Protein AF-A0A848N7M7-F1 (afdb_monomer)

Foldseek 3Di:
DDWAWDFPDQADKTFIKIWDDPDPVDTDIDGDPDIDGNPQADRVVRARDPVLQDPDDPDVVSVVVNVVRVVRRVVVVVVVVVVVCVCVVVCPPPPDPDPCVVVVVVVVVVVSVVVCCVSPDD

Radius of gyration: 16.98 Å; Cα contacts (8 Å, |Δi|>4): 120; chains: 1; bounding box: 36×32×52 Å

Organism: NCBI:txid452084

pLDDT: mean 78.45, std 19.06, range [37.38, 96.56]

Nearest PDB structures (foldseek):
  5hex-assembly1_A  TM=4.478E-01  e=4.736E+00  Homo sapiens

Sequence (122 aa):
MSTKLYLRKNSGNVKISLRYRPDRQTNIVIATPFTIEAEKWDSKKEIYSESFKKKKPTNEIDKKQNIFIDEFNFKLSEFKTSIYSFILNNNFDVSSRNKTFNNEKSLFIPFYINFIRFMFKQ

Structure (mmCIF, N/CA/C/O backbone):
data_AF-A0A848N7M7-F1
#
_entry.id   AF-A0A848N7M7-F1
#
loop_
_atom_site.group_PDB
_atom_site.id
_atom_site.type_symbol
_atom_site.label_atom_id
_atom_site.label_alt_id
_atom_site.label_comp_id
_atom_site.label_asym_id
_atom_site.label_entity_id
_atom_site.label_seq_id
_atom_site.pdbx_PDB_ins_code
_atom_site.Cartn_x
_atom_site.Cartn_y
_atom_site.Cartn_z
_atom_site.occupancy
_atom_site.B_iso_or_equiv
_atom_site.auth_seq_id
_atom_site.auth_comp_id
_atom_site.auth_asym_id
_atom_site.auth_atom_id
_atom_site.pdbx_PDB_model_num
ATOM 1 N N . MET A 1 1 ? 3.345 -8.421 -18.746 1.00 66.69 1 MET A N 1
ATOM 2 C CA . MET A 1 1 ? 3.516 -7.201 -17.934 1.00 66.69 1 MET A CA 1
ATOM 3 C C . MET A 1 1 ? 3.075 -7.452 -16.498 1.00 66.69 1 MET A C 1
ATOM 5 O O . MET A 1 1 ? 1.944 -7.857 -16.274 1.00 66.69 1 MET A O 1
ATOM 9 N N . SER A 1 2 ? 3.974 -7.259 -15.534 1.00 78.31 2 SER A N 1
ATOM 10 C CA . SER A 1 2 ? 3.715 -7.413 -14.099 1.00 78.31 2 SER A CA 1
ATOM 11 C C . SER A 1 2 ? 4.165 -6.15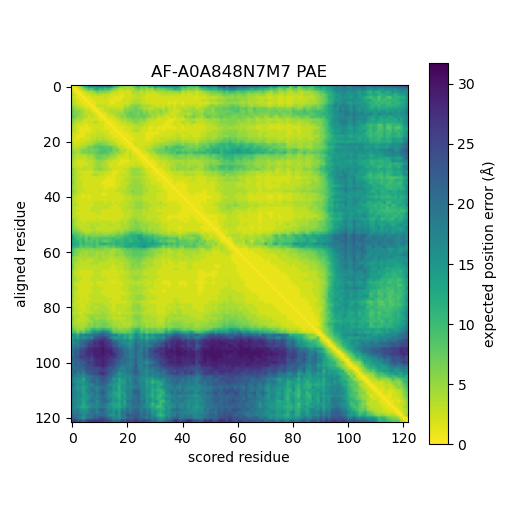7 -13.363 1.00 78.31 2 SER A C 1
ATOM 13 O O . SER A 1 2 ? 5.338 -5.789 -13.434 1.00 78.31 2 SER A O 1
ATOM 15 N N . THR A 1 3 ? 3.264 -5.561 -12.587 1.00 83.81 3 THR A N 1
ATOM 16 C CA . THR A 1 3 ? 3.581 -4.478 -11.651 1.00 83.81 3 THR A CA 1
ATOM 17 C C . THR A 1 3 ? 3.239 -4.943 -10.242 1.00 83.81 3 THR A C 1
ATOM 19 O O . THR A 1 3 ? 2.110 -5.354 -9.988 1.00 83.81 3 THR A O 1
ATOM 22 N N . LYS A 1 4 ? 4.219 -4.918 -9.336 1.00 90.94 4 LYS A N 1
ATOM 23 C CA . LYS A 1 4 ? 4.098 -5.477 -7.983 1.00 90.94 4 LYS A CA 1
ATOM 24 C C . LYS A 1 4 ? 4.669 -4.530 -6.940 1.00 90.94 4 LYS A C 1
ATOM 26 O O . LYS A 1 4 ? 5.826 -4.121 -7.059 1.00 90.94 4 LYS A O 1
ATOM 31 N N . LEU A 1 5 ? 3.894 -4.230 -5.902 1.00 92.31 5 LEU A N 1
ATOM 32 C CA . LEU A 1 5 ? 4.407 -3.582 -4.696 1.00 92.31 5 LEU A CA 1
ATOM 33 C C . LEU A 1 5 ? 4.964 -4.639 -3.739 1.00 92.31 5 LEU A C 1
ATOM 35 O O . LEU A 1 5 ? 4.385 -5.710 -3.555 1.00 92.31 5 LEU A O 1
ATOM 39 N N . TYR A 1 6 ? 6.122 -4.365 -3.147 1.00 93.12 6 TYR A N 1
ATOM 40 C CA . TYR A 1 6 ? 6.763 -5.291 -2.221 1.00 93.12 6 TYR A CA 1
ATOM 41 C C . TYR A 1 6 ? 7.685 -4.578 -1.234 1.00 93.12 6 TYR A C 1
ATOM 43 O O . TYR A 1 6 ? 8.190 -3.483 -1.491 1.00 93.12 6 TYR A O 1
ATOM 51 N N . LEU A 1 7 ? 7.945 -5.243 -0.112 1.00 93.69 7 LEU A N 1
ATOM 52 C CA . LEU A 1 7 ? 8.949 -4.828 0.858 1.00 93.69 7 LEU A CA 1
ATOM 53 C C . LEU A 1 7 ? 10.270 -5.542 0.582 1.00 93.69 7 LEU A C 1
ATOM 55 O O . LEU A 1 7 ? 10.295 -6.714 0.212 1.00 93.69 7 LEU A O 1
ATOM 59 N N . ARG A 1 8 ? 11.388 -4.836 0.765 1.00 89.62 8 ARG A N 1
ATOM 60 C CA . ARG A 1 8 ? 12.734 -5.432 0.655 1.00 89.62 8 ARG A CA 1
ATOM 61 C C . ARG A 1 8 ? 13.218 -6.069 1.958 1.00 89.62 8 ARG A C 1
ATOM 63 O O . ARG A 1 8 ? 14.191 -6.813 1.935 1.00 89.62 8 ARG A O 1
ATOM 70 N N . LYS A 1 9 ? 12.585 -5.720 3.075 1.00 90.12 9 LYS A N 1
ATOM 71 C CA . LYS A 1 9 ? 12.890 -6.201 4.422 1.00 90.12 9 LYS A CA 1
ATOM 72 C C . LYS A 1 9 ? 11.588 -6.639 5.082 1.00 90.12 9 LYS A C 1
ATOM 74 O O . LYS A 1 9 ? 10.539 -6.078 4.773 1.00 90.12 9 LYS A O 1
ATOM 79 N N . ASN A 1 10 ? 11.691 -7.603 5.990 1.00 89.12 10 ASN A N 1
ATOM 80 C CA . ASN A 1 10 ? 10.541 -8.244 6.627 1.00 89.12 10 ASN A CA 1
ATOM 81 C C . ASN A 1 10 ? 10.332 -7.792 8.081 1.00 89.12 10 ASN A C 1
ATOM 83 O O . ASN A 1 10 ? 9.506 -8.378 8.770 1.00 89.12 10 ASN A O 1
ATOM 87 N N . SER A 1 11 ? 11.078 -6.790 8.553 1.00 91.38 11 SER A N 1
ATOM 88 C CA . SER A 1 11 ? 10.951 -6.263 9.912 1.00 91.38 11 SER A CA 1
ATOM 89 C C . SER A 1 11 ? 11.169 -4.752 9.982 1.00 91.38 11 SER A C 1
ATOM 91 O O . SER A 1 11 ? 11.946 -4.183 9.202 1.00 91.38 11 SER A O 1
ATOM 93 N N . GLY A 1 12 ? 10.490 -4.123 10.944 1.00 93.31 12 GLY A N 1
ATOM 94 C CA . GLY A 1 12 ? 10.598 -2.697 11.250 1.00 93.31 12 GLY A CA 1
ATOM 95 C C . GLY A 1 12 ? 9.954 -1.784 10.206 1.00 93.31 12 GLY A C 1
ATOM 96 O O . GLY A 1 12 ? 9.196 -2.222 9.345 1.00 93.31 12 GLY A O 1
ATOM 97 N N . ASN A 1 13 ? 10.266 -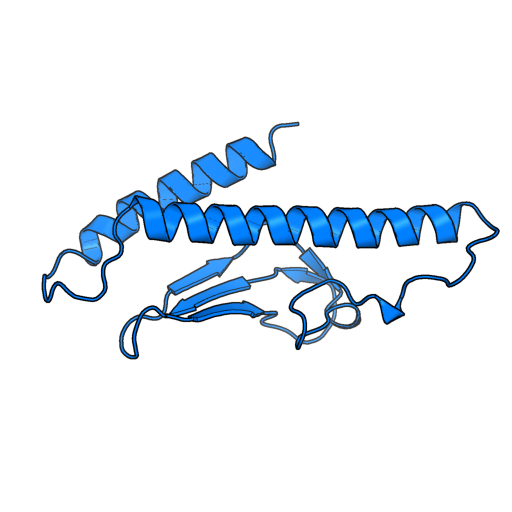0.487 10.270 1.00 93.81 13 ASN A N 1
ATOM 98 C CA . ASN A 1 13 ? 9.774 0.501 9.307 1.00 93.81 13 ASN A CA 1
ATOM 99 C C . ASN A 1 13 ? 10.534 0.408 7.977 1.00 93.81 13 ASN A C 1
ATOM 101 O O . ASN A 1 13 ? 11.738 0.669 7.906 1.00 93.81 13 ASN A O 1
ATOM 105 N N . VAL A 1 14 ? 9.823 0.061 6.903 1.00 94.00 14 VAL A N 1
ATOM 106 C CA . VAL A 1 14 ? 10.400 -0.219 5.584 1.00 94.00 14 VAL A CA 1
ATOM 107 C C . VAL A 1 14 ? 9.692 0.596 4.503 1.00 94.00 14 VAL A C 1
ATOM 109 O O . VAL A 1 14 ? 8.476 0.776 4.516 1.00 94.00 14 VAL A O 1
ATOM 112 N N . LYS A 1 15 ? 10.461 1.080 3.521 1.00 93.44 15 LYS A N 1
ATOM 113 C CA . LYS A 1 15 ? 9.908 1.702 2.311 1.00 93.44 15 LYS A CA 1
ATOM 114 C C . LYS A 1 15 ? 9.305 0.652 1.383 1.00 93.44 15 LYS A C 1
ATOM 116 O O . LYS A 1 15 ? 9.962 -0.340 1.049 1.00 93.44 15 LYS A O 1
ATOM 121 N N . ILE A 1 16 ? 8.101 0.919 0.891 1.00 93.38 16 ILE A N 1
ATOM 122 C CA . ILE A 1 16 ? 7.466 0.100 -0.139 1.00 93.38 16 ILE A CA 1
ATOM 123 C C . ILE A 1 16 ? 8.200 0.335 -1.465 1.00 93.38 16 ILE A C 1
ATOM 125 O O . ILE A 1 16 ? 8.490 1.468 -1.852 1.00 93.38 16 ILE A O 1
ATOM 129 N N . SER A 1 17 ? 8.541 -0.744 -2.164 1.00 90.94 17 SER A N 1
ATOM 130 C CA . SER A 1 17 ? 9.145 -0.704 -3.497 1.00 90.94 17 SER A CA 1
ATOM 131 C C . SER A 1 17 ? 8.129 -1.136 -4.548 1.00 90.94 17 SER A C 1
ATOM 133 O O . SER A 1 17 ? 7.402 -2.105 -4.352 1.00 90.94 17 SER A O 1
ATOM 135 N N . LEU A 1 18 ? 8.127 -0.460 -5.691 1.00 88.88 18 LEU A N 1
ATOM 136 C CA . LEU A 1 18 ? 7.393 -0.861 -6.882 1.00 88.88 18 LEU A CA 1
ATOM 137 C C . LEU A 1 18 ? 8.344 -1.593 -7.830 1.00 88.88 18 LEU A C 1
ATOM 139 O O . LEU A 1 18 ? 9.386 -1.056 -8.202 1.00 88.88 18 LEU A O 1
ATOM 143 N N . ARG A 1 19 ? 7.987 -2.808 -8.242 1.00 88.25 19 ARG A N 1
ATOM 144 C CA . ARG A 1 19 ? 8.651 -3.539 -9.324 1.00 88.25 19 ARG A CA 1
ATOM 145 C C . ARG A 1 19 ? 7.784 -3.490 -10.570 1.00 88.25 19 ARG A C 1
ATOM 147 O O . ARG A 1 19 ? 6.628 -3.897 -10.512 1.00 88.25 19 ARG A O 1
ATOM 154 N N . TYR A 1 20 ? 8.372 -3.085 -11.687 1.00 84.69 20 TYR A N 1
ATOM 155 C CA . TYR A 1 20 ? 7.766 -3.139 -13.010 1.00 84.69 20 TYR A CA 1
ATOM 156 C C . TYR A 1 20 ? 8.564 -4.088 -13.914 1.00 84.69 20 TYR A C 1
ATOM 158 O O . TYR A 1 20 ? 9.775 -3.933 -14.093 1.00 84.69 20 TYR A O 1
ATOM 166 N N . ARG A 1 21 ? 7.881 -5.109 -14.439 1.00 85.00 21 ARG A N 1
ATOM 167 C CA . ARG A 1 21 ? 8.420 -6.146 -15.330 1.00 85.00 21 ARG A CA 1
ATOM 168 C C . ARG A 1 21 ? 7.512 -6.313 -16.552 1.00 85.00 21 ARG A C 1
ATOM 170 O O . ARG A 1 21 ? 6.587 -7.132 -16.512 1.00 85.00 21 ARG A O 1
ATOM 177 N N . PRO A 1 22 ? 7.716 -5.524 -17.616 1.00 78.19 22 PRO A N 1
ATOM 178 C CA . PRO A 1 22 ? 6.950 -5.674 -18.850 1.00 78.19 22 PRO A CA 1
ATOM 179 C C . PRO A 1 22 ? 7.168 -7.055 -19.490 1.00 78.19 22 PRO A C 1
ATOM 181 O O . PRO A 1 22 ? 6.191 -7.735 -19.819 1.00 78.19 22 PRO A O 1
ATOM 184 N N . ASP A 1 23 ? 8.429 -7.492 -19.541 1.00 79.56 23 ASP A N 1
ATOM 185 C CA . ASP A 1 23 ? 8.921 -8.748 -20.115 1.00 79.56 23 ASP A CA 1
ATOM 186 C C . ASP A 1 23 ? 9.937 -9.453 -19.178 1.00 79.56 23 ASP A C 1
ATOM 188 O O . ASP A 1 23 ? 10.101 -9.080 -18.014 1.00 79.56 23 ASP A O 1
ATOM 192 N N . ARG A 1 24 ? 10.591 -10.525 -19.657 1.00 79.12 24 ARG A N 1
ATOM 193 C CA . ARG A 1 24 ? 11.570 -11.312 -18.878 1.00 79.12 24 ARG A CA 1
ATOM 194 C C . ARG A 1 24 ? 12.937 -10.631 -18.713 1.00 79.12 24 ARG A C 1
ATOM 196 O O . ARG A 1 24 ? 13.656 -10.970 -17.776 1.00 79.12 24 ARG A O 1
ATOM 203 N N . GLN A 1 25 ? 13.303 -9.730 -19.615 1.00 80.06 25 GLN A N 1
ATOM 204 C CA . GLN A 1 25 ? 14.603 -9.059 -19.695 1.00 80.06 25 GLN A CA 1
ATOM 205 C C . GLN A 1 25 ? 14.593 -7.725 -18.933 1.00 80.06 25 GLN A C 1
ATOM 207 O O . GLN A 1 25 ? 15.593 -7.342 -18.327 1.00 80.06 25 GLN A O 1
ATOM 212 N N . THR A 1 26 ? 13.446 -7.050 -18.889 1.00 75.56 26 THR A N 1
ATOM 213 C CA . THR A 1 26 ? 13.274 -5.755 -18.232 1.00 75.56 26 THR A CA 1
ATOM 214 C C . THR A 1 26 ? 12.868 -5.914 -16.768 1.00 75.56 26 THR A C 1
ATOM 216 O O . THR A 1 26 ? 11.842 -6.511 -16.441 1.00 75.56 26 THR A O 1
ATOM 219 N N . ASN A 1 27 ? 13.645 -5.323 -15.855 1.00 81.00 27 ASN A N 1
ATOM 220 C CA . ASN A 1 27 ? 13.336 -5.294 -14.426 1.00 81.00 27 ASN A CA 1
ATOM 221 C C . ASN A 1 27 ? 13.615 -3.912 -13.827 1.00 81.00 27 ASN A C 1
ATOM 223 O O . ASN A 1 27 ? 14.747 -3.605 -13.458 1.00 81.00 27 ASN A O 1
ATOM 227 N N . ILE A 1 28 ? 12.571 -3.096 -13.706 1.00 80.88 28 ILE A N 1
ATOM 228 C CA . ILE A 1 28 ? 12.652 -1.759 -13.116 1.00 80.88 28 ILE A CA 1
ATOM 229 C C . ILE A 1 28 ? 12.160 -1.829 -11.671 1.00 80.88 28 ILE A C 1
ATOM 231 O O . ILE A 1 28 ? 11.109 -2.406 -11.387 1.00 80.88 28 ILE A O 1
ATOM 235 N N . VAL A 1 29 ? 12.916 -1.235 -10.746 1.00 84.06 29 VAL A N 1
ATOM 236 C CA . VAL A 1 29 ? 12.520 -1.121 -9.339 1.00 84.06 29 VAL A CA 1
ATOM 237 C C . VAL A 1 29 ? 12.608 0.330 -8.896 1.00 84.06 29 VAL A C 1
ATOM 239 O O . VAL A 1 29 ? 13.669 0.940 -8.986 1.00 84.06 29 VAL A O 1
ATOM 242 N N . ILE A 1 30 ? 11.502 0.850 -8.371 1.00 82.00 30 ILE A N 1
ATOM 243 C CA . ILE A 1 30 ? 11.366 2.228 -7.899 1.00 82.00 30 ILE A CA 1
ATOM 244 C C . ILE A 1 30 ? 11.042 2.202 -6.404 1.00 82.00 30 ILE A C 1
ATOM 246 O O . ILE A 1 30 ? 10.211 1.413 -5.951 1.00 82.00 30 ILE A O 1
ATOM 250 N N . ALA A 1 31 ? 11.709 3.044 -5.618 1.00 81.00 31 ALA A N 1
ATOM 251 C CA . ALA A 1 31 ? 11.405 3.209 -4.199 1.00 81.00 31 ALA A CA 1
ATOM 252 C C . ALA A 1 31 ? 10.258 4.207 -4.046 1.00 81.00 31 ALA A C 1
ATOM 254 O O . ALA A 1 31 ? 10.469 5.378 -4.344 1.00 81.00 31 ALA A O 1
ATOM 255 N N . THR A 1 32 ? 9.086 3.755 -3.594 1.00 87.12 32 THR A N 1
ATOM 256 C CA . THR A 1 32 ? 7.896 4.605 -3.421 1.00 87.12 32 THR A CA 1
ATOM 257 C C . THR A 1 32 ? 8.070 5.572 -2.237 1.00 87.12 32 THR A C 1
ATOM 259 O O . THR A 1 32 ? 8.922 5.335 -1.371 1.00 87.12 32 THR A O 1
ATOM 262 N N . PRO A 1 33 ? 7.271 6.649 -2.159 1.00 86.88 33 PRO A N 1
ATOM 263 C CA . PRO A 1 33 ? 7.278 7.546 -1.003 1.00 86.88 33 PRO A CA 1
ATOM 264 C C . PRO A 1 33 ? 6.596 6.948 0.242 1.00 86.88 33 PRO A C 1
ATOM 266 O O . PRO A 1 33 ? 6.627 7.564 1.302 1.00 86.88 33 PRO A O 1
ATOM 269 N N . PHE A 1 34 ? 6.004 5.753 0.145 1.00 91.56 34 PHE A N 1
ATOM 270 C CA . PHE A 1 34 ? 5.280 5.123 1.244 1.00 91.56 34 PHE A CA 1
ATOM 271 C C . PHE A 1 34 ? 6.201 4.281 2.128 1.00 91.56 34 PHE A C 1
ATOM 273 O O . PHE A 1 34 ? 7.018 3.487 1.647 1.00 91.56 34 PHE A O 1
ATOM 280 N N . THR A 1 35 ? 6.020 4.418 3.437 1.00 93.25 35 THR A N 1
ATOM 281 C CA . THR A 1 35 ? 6.658 3.593 4.466 1.00 93.25 35 THR A CA 1
ATOM 282 C C . THR A 1 35 ? 5.608 2.863 5.278 1.00 93.25 35 THR A C 1
ATOM 284 O O . THR A 1 35 ? 4.561 3.426 5.588 1.00 93.25 35 THR A O 1
ATOM 287 N N . ILE A 1 36 ? 5.909 1.624 5.644 1.00 94.50 36 ILE A N 1
ATOM 288 C CA . ILE A 1 36 ? 5.057 0.793 6.487 1.00 94.50 36 ILE A CA 1
ATOM 289 C C . ILE A 1 36 ? 5.928 -0.066 7.404 1.00 94.50 36 ILE A C 1
ATOM 291 O O . ILE A 1 36 ? 7.036 -0.457 7.032 1.00 94.50 36 ILE A O 1
ATOM 295 N N . GLU A 1 37 ? 5.424 -0.370 8.592 1.00 95.69 37 GLU A N 1
ATOM 296 C CA . GLU A 1 37 ? 5.941 -1.467 9.410 1.00 95.69 37 GLU A CA 1
ATOM 297 C C . GLU A 1 37 ? 5.753 -2.789 8.655 1.00 95.69 37 GLU A C 1
ATOM 299 O O . GLU A 1 37 ? 4.650 -3.107 8.199 1.00 95.69 37 GLU A O 1
ATOM 304 N N . ALA A 1 38 ? 6.825 -3.556 8.488 1.00 93.94 38 ALA A N 1
ATOM 305 C CA . ALA A 1 38 ? 6.809 -4.744 7.644 1.00 93.94 38 ALA A CA 1
ATOM 306 C C . ALA A 1 38 ? 5.807 -5.807 8.121 1.00 93.94 38 ALA A C 1
ATOM 308 O O . ALA A 1 38 ? 5.216 -6.515 7.308 1.00 93.94 38 ALA A O 1
ATOM 309 N N . GLU A 1 39 ? 5.565 -5.867 9.426 1.00 94.88 39 GLU A N 1
ATOM 310 C CA . GLU A 1 39 ? 4.636 -6.778 10.090 1.00 94.88 39 GLU A CA 1
ATOM 311 C C . GLU A 1 39 ? 3.165 -6.455 9.768 1.00 94.88 39 GLU A C 1
ATOM 313 O O . GLU A 1 39 ? 2.291 -7.313 9.885 1.00 94.88 39 GLU A O 1
ATOM 318 N N . LYS A 1 40 ? 2.885 -5.218 9.337 1.00 95.25 40 LYS A N 1
ATOM 319 C CA . LYS A 1 40 ? 1.546 -4.733 8.972 1.00 95.25 40 LYS A CA 1
ATOM 320 C C . LYS A 1 40 ? 1.242 -4.855 7.479 1.00 95.25 40 LYS A C 1
ATOM 322 O O . LYS A 1 40 ? 0.147 -4.499 7.050 1.00 95.25 40 LYS A O 1
ATOM 327 N N . TRP A 1 41 ? 2.177 -5.359 6.678 1.00 96.31 41 TRP A N 1
ATOM 328 C CA . TRP A 1 41 ? 2.018 -5.490 5.233 1.00 96.31 41 TRP A CA 1
ATOM 329 C C . TRP A 1 41 ? 1.358 -6.812 4.831 1.00 96.31 41 TRP A C 1
ATOM 331 O O . TRP A 1 41 ? 1.858 -7.895 5.132 1.00 96.31 41 TRP A O 1
ATOM 341 N N . ASP A 1 42 ? 0.272 -6.737 4.062 1.00 95.56 42 ASP A N 1
ATOM 342 C CA . ASP A 1 42 ? -0.295 -7.894 3.375 1.00 95.56 42 ASP A CA 1
ATOM 343 C C . ASP A 1 42 ? 0.386 -8.056 2.010 1.00 95.56 42 ASP A C 1
ATOM 345 O O . ASP A 1 42 ? 0.076 -7.367 1.039 1.00 95.56 42 ASP A O 1
ATOM 349 N N . SER A 1 43 ? 1.321 -9.003 1.920 1.00 91.81 43 SER A N 1
ATOM 350 C CA . SER A 1 43 ? 2.064 -9.279 0.683 1.00 91.81 43 SER A CA 1
ATOM 351 C C . SER A 1 43 ? 1.239 -9.909 -0.443 1.00 91.81 43 SER A C 1
ATOM 353 O O . SER A 1 43 ? 1.685 -9.882 -1.593 1.00 91.81 43 SER A O 1
ATOM 355 N N . LYS A 1 44 ? 0.066 -10.482 -0.134 1.00 91.88 44 LYS A N 1
ATOM 356 C CA . LYS A 1 44 ? -0.834 -11.074 -1.132 1.00 91.88 44 LYS A CA 1
ATOM 357 C C . LYS A 1 44 ? -1.688 -9.998 -1.782 1.00 91.88 44 LYS A C 1
ATOM 359 O O . LYS A 1 44 ? -1.832 -9.994 -3.000 1.00 91.88 44 LYS A O 1
ATOM 364 N N . LYS A 1 45 ? -2.242 -9.103 -0.963 1.00 93.19 45 LYS A N 1
ATOM 365 C CA . LYS A 1 45 ? -3.083 -7.9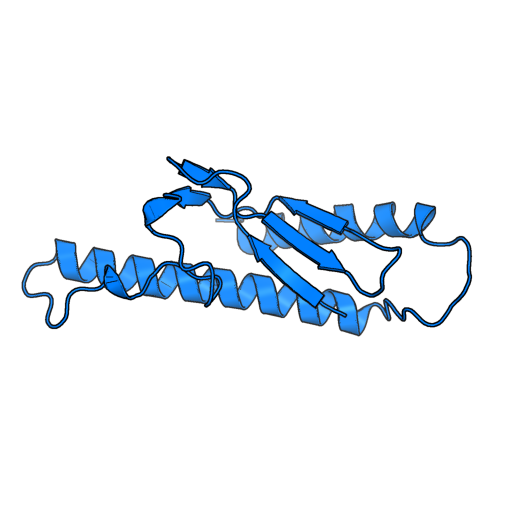94 -1.428 1.00 93.19 45 LYS A CA 1
ATOM 366 C C . LYS A 1 45 ? -2.286 -6.743 -1.803 1.00 93.19 45 LYS A C 1
ATOM 368 O O . LYS A 1 45 ? -2.823 -5.878 -2.483 1.00 93.19 45 LYS A O 1
ATOM 373 N N . GLU A 1 46 ? -1.016 -6.672 -1.409 1.00 94.00 46 GLU A N 1
ATOM 374 C CA . GLU A 1 46 ? -0.133 -5.521 -1.613 1.00 94.00 46 GLU A CA 1
ATOM 375 C C . GLU A 1 46 ? -0.650 -4.234 -0.944 1.00 94.00 46 GLU A C 1
ATOM 377 O O . GLU A 1 46 ? -0.612 -3.158 -1.540 1.00 94.00 46 GLU A O 1
ATOM 382 N N . ILE A 1 47 ? -1.145 -4.353 0.290 1.00 95.56 47 ILE A N 1
ATOM 383 C CA . ILE A 1 47 ? -1.756 -3.260 1.061 1.00 95.56 47 ILE A CA 1
ATOM 384 C C . ILE A 1 47 ? -1.349 -3.328 2.538 1.00 95.56 47 ILE A C 1
ATOM 386 O O . ILE A 1 47 ? -0.765 -4.313 2.995 1.00 95.56 47 ILE A O 1
ATOM 390 N N . TYR A 1 48 ? -1.705 -2.303 3.311 1.00 96.25 48 TYR A N 1
ATOM 391 C CA . TYR A 1 48 ? -1.753 -2.418 4.765 1.00 96.25 48 TYR A CA 1
ATOM 392 C C . TYR A 1 48 ? -2.818 -3.452 5.147 1.00 96.25 48 TYR A C 1
ATOM 394 O O . TYR A 1 48 ? -3.969 -3.364 4.711 1.00 96.25 48 TYR A O 1
ATOM 402 N N . SER A 1 49 ? -2.438 -4.430 5.967 1.00 96.56 49 SER A N 1
ATOM 403 C CA . SER A 1 49 ? -3.301 -5.548 6.328 1.00 96.56 49 SER A CA 1
ATOM 404 C C . SER A 1 49 ? -4.557 -5.088 7.073 1.00 96.56 49 SER A C 1
ATOM 406 O O . SER A 1 49 ? -4.509 -4.501 8.156 1.00 96.56 49 SER A O 1
ATOM 408 N N . GLU A 1 50 ? -5.712 -5.440 6.517 1.00 93.69 50 GLU A N 1
ATOM 409 C CA . GLU A 1 50 ? -7.025 -5.157 7.102 1.00 93.69 50 GLU A CA 1
ATOM 410 C C . GLU A 1 50 ? -7.263 -5.928 8.409 1.00 93.69 50 GLU A C 1
ATOM 412 O O . GLU A 1 50 ? -8.161 -5.576 9.172 1.00 93.69 50 GLU A O 1
ATOM 417 N N . SER A 1 51 ? -6.447 -6.949 8.712 1.00 94.25 51 SER A N 1
ATOM 418 C CA . SER A 1 51 ? -6.518 -7.695 9.978 1.00 94.25 51 SER A CA 1
ATOM 419 C C . SER A 1 51 ? -6.275 -6.815 11.205 1.00 94.25 51 SER A C 1
ATOM 421 O O . SER A 1 51 ? -6.698 -7.169 12.302 1.00 94.25 51 SER A O 1
ATOM 423 N N . PHE A 1 52 ? -5.600 -5.676 11.030 1.00 93.06 52 PHE A N 1
ATOM 424 C CA . PHE A 1 52 ? -5.356 -4.709 12.099 1.00 93.06 52 PHE A CA 1
ATOM 425 C C . PHE A 1 52 ? -6.540 -3.766 12.334 1.00 93.06 52 PHE A C 1
ATOM 427 O O . PHE A 1 52 ? -6.530 -3.032 13.322 1.00 93.06 52 PHE A O 1
ATOM 434 N N . LYS A 1 53 ? -7.571 -3.785 11.475 1.00 93.44 53 LYS A N 1
ATOM 435 C CA . LYS A 1 53 ? -8.781 -2.991 11.697 1.00 93.44 53 LYS A CA 1
ATOM 436 C C . LYS A 1 53 ? -9.613 -3.587 12.827 1.00 93.44 53 LYS A C 1
ATOM 438 O O . LYS A 1 53 ? -9.874 -4.790 12.879 1.00 93.44 53 LYS A O 1
ATOM 443 N N . LYS A 1 54 ? -10.118 -2.728 13.709 1.00 93.19 54 LYS A N 1
ATOM 444 C CA . LYS A 1 54 ? -11.054 -3.133 14.763 1.00 93.19 54 LYS A CA 1
ATOM 445 C C . LYS A 1 54 ? -12.469 -3.242 14.201 1.00 93.19 54 LYS A C 1
ATOM 447 O O . LYS A 1 54 ? -13.011 -2.273 13.667 1.00 93.19 54 LYS A O 1
ATOM 452 N N . LYS A 1 55 ? -13.090 -4.417 14.351 1.00 85.50 55 LYS A N 1
ATOM 453 C CA . LYS A 1 55 ? -14.519 -4.635 14.080 1.00 85.50 55 LYS A CA 1
ATOM 454 C C . LYS A 1 55 ? -15.315 -4.001 15.227 1.00 85.50 55 LYS A C 1
ATOM 456 O O . LYS A 1 55 ? -15.385 -4.595 16.293 1.00 85.50 55 LYS A O 1
ATOM 461 N N . LYS A 1 56 ? -15.907 -2.822 14.999 1.0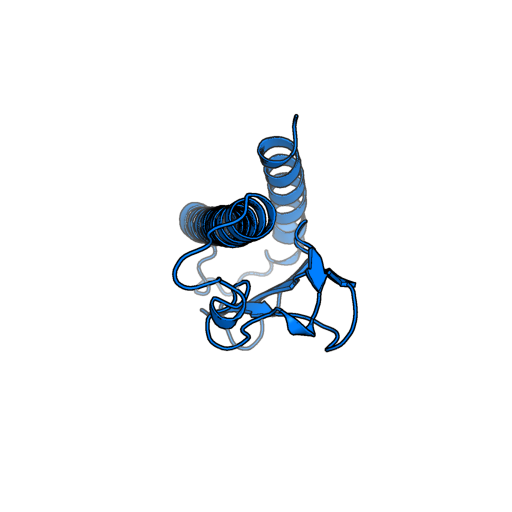0 88.94 56 LYS A N 1
ATOM 462 C CA . LYS A 1 56 ? -16.626 -1.978 15.987 1.00 88.94 56 LYS A CA 1
ATOM 463 C C . LYS A 1 56 ? -15.703 -1.182 16.933 1.00 88.94 56 LYS A C 1
ATOM 465 O O . LYS A 1 56 ? -15.655 -1.464 18.128 1.00 88.94 56 LYS A O 1
ATOM 470 N N . PRO A 1 57 ? -14.980 -0.175 16.418 1.00 88.19 57 PRO A N 1
ATOM 471 C CA . PRO A 1 57 ? -14.152 0.690 17.250 1.00 88.19 57 PRO A CA 1
ATOM 472 C C . PRO A 1 57 ? -15.036 1.577 18.145 1.00 88.19 57 PRO A C 1
ATOM 474 O O . PRO A 1 57 ? -15.826 2.386 17.652 1.00 88.19 57 PRO A O 1
ATOM 477 N N . THR A 1 58 ? -14.930 1.413 19.463 1.00 89.06 58 THR A N 1
ATOM 478 C CA . THR A 1 58 ? -15.710 2.188 20.444 1.00 89.06 58 THR A CA 1
ATOM 479 C C . THR A 1 58 ? -14.984 3.457 20.876 1.00 89.06 58 THR A C 1
ATOM 481 O O . THR A 1 58 ? -15.615 4.505 21.002 1.00 89.06 58 THR A O 1
ATOM 484 N N . ASN A 1 59 ? -13.661 3.391 21.032 1.00 93.19 59 ASN A N 1
ATOM 485 C CA . ASN A 1 59 ? -12.824 4.534 21.386 1.00 93.19 59 ASN A CA 1
ATOM 486 C C . ASN A 1 59 ? -12.336 5.297 20.134 1.00 93.19 59 ASN A C 1
ATOM 488 O O . ASN A 1 59 ? -12.378 4.799 19.006 1.00 93.19 59 ASN A O 1
ATOM 492 N N . GLU A 1 60 ? -11.878 6.536 20.324 1.00 93.31 60 GLU A N 1
ATOM 493 C CA . GLU A 1 60 ? -11.381 7.366 19.219 1.00 93.31 60 GLU A CA 1
ATOM 494 C C . GLU A 1 60 ? -10.075 6.852 18.607 1.00 93.31 60 GLU A C 1
ATOM 496 O O . GLU A 1 60 ? -9.836 7.065 17.421 1.00 93.31 60 GLU A O 1
ATOM 501 N N . ILE A 1 61 ? -9.236 6.175 19.391 1.00 92.56 61 ILE A N 1
ATOM 502 C CA . ILE A 1 61 ? -7.929 5.677 18.944 1.00 92.56 61 ILE A CA 1
ATOM 503 C C . ILE A 1 61 ? -8.118 4.591 17.880 1.00 92.56 61 ILE A C 1
ATOM 505 O O . ILE A 1 61 ? -7.546 4.681 16.797 1.00 92.56 61 ILE A O 1
ATOM 509 N N . ASP A 1 62 ? -8.995 3.626 18.142 1.00 91.69 62 ASP A N 1
ATOM 510 C CA . ASP A 1 62 ? -9.336 2.542 17.224 1.00 91.69 62 ASP A CA 1
ATOM 511 C C . ASP A 1 62 ? -10.025 3.084 15.962 1.00 91.69 62 ASP A C 1
ATOM 513 O O . ASP A 1 62 ? -9.788 2.595 14.855 1.00 91.69 62 ASP A O 1
ATOM 517 N N . LYS A 1 63 ? -10.856 4.131 16.099 1.00 94.12 63 LYS A N 1
ATOM 518 C CA . LYS A 1 63 ? -11.460 4.823 14.947 1.00 94.12 63 LYS A CA 1
ATOM 519 C C . LYS A 1 63 ? -10.384 5.477 14.080 1.00 94.12 63 LYS A C 1
ATOM 521 O O . LYS A 1 63 ? -10.368 5.247 12.874 1.00 94.12 63 LYS A O 1
ATOM 526 N N . LYS A 1 64 ? -9.464 6.237 14.687 1.00 94.81 64 LYS A N 1
ATOM 527 C CA . LYS A 1 64 ? -8.339 6.883 13.989 1.00 94.81 64 LYS A CA 1
ATOM 528 C C . LYS A 1 64 ? -7.429 5.858 13.317 1.00 94.81 64 LYS A C 1
ATOM 530 O O . LYS A 1 64 ? -7.015 6.077 12.185 1.00 94.81 64 LYS A O 1
ATOM 535 N N . GLN A 1 65 ? -7.169 4.722 13.962 1.00 93.12 65 GLN A N 1
ATOM 536 C CA . GLN A 1 65 ? -6.391 3.639 13.364 1.00 93.12 65 GLN A CA 1
ATOM 537 C C . GLN A 1 65 ? -7.084 3.053 12.128 1.00 93.12 65 GLN A C 1
ATOM 539 O O . GLN A 1 65 ? -6.441 2.882 11.096 1.00 93.12 65 GLN A O 1
ATOM 544 N N . ASN A 1 66 ? -8.384 2.758 12.206 1.00 95.62 66 ASN A N 1
ATOM 545 C CA . ASN A 1 66 ? -9.129 2.249 11.054 1.00 95.62 66 ASN A CA 1
ATOM 546 C C . ASN A 1 66 ? -9.111 3.243 9.884 1.00 95.62 66 ASN A C 1
ATOM 548 O O . ASN A 1 66 ? -8.854 2.826 8.758 1.00 95.62 66 ASN A O 1
ATOM 552 N N . ILE A 1 67 ? -9.328 4.533 10.166 1.00 95.69 67 ILE A N 1
ATOM 553 C CA . ILE A 1 67 ? -9.263 5.611 9.167 1.00 95.69 67 ILE A CA 1
ATOM 554 C C . ILE A 1 67 ? -7.872 5.667 8.535 1.00 95.69 67 ILE A C 1
ATOM 556 O O . ILE A 1 67 ? -7.760 5.683 7.316 1.00 95.69 67 ILE A O 1
ATOM 560 N N . PHE A 1 68 ? -6.809 5.615 9.341 1.00 95.38 68 PHE A N 1
ATOM 561 C CA . PHE A 1 68 ? -5.437 5.607 8.835 1.00 95.38 68 PHE A CA 1
ATOM 562 C C . PHE A 1 68 ? -5.177 4.437 7.877 1.00 95.38 68 PHE A C 1
ATOM 564 O O . PHE A 1 68 ? -4.574 4.631 6.824 1.00 95.38 68 PHE A O 1
ATOM 571 N N . ILE A 1 69 ? -5.636 3.227 8.219 1.00 95.75 69 ILE A N 1
ATOM 572 C CA . ILE A 1 69 ? -5.481 2.046 7.355 1.00 95.75 69 ILE A CA 1
ATOM 573 C C . ILE A 1 69 ? -6.212 2.259 6.024 1.00 95.75 69 ILE A C 1
ATOM 575 O O . ILE A 1 69 ? -5.652 1.968 4.965 1.00 95.75 69 ILE A O 1
ATOM 579 N N . ASP A 1 70 ? -7.432 2.793 6.072 1.00 95.69 70 ASP A N 1
ATOM 580 C CA . ASP A 1 70 ? -8.239 3.057 4.879 1.00 95.69 70 ASP A CA 1
ATOM 581 C C . ASP A 1 70 ? -7.600 4.126 3.986 1.00 95.69 70 ASP A C 1
ATOM 583 O O . ASP A 1 70 ? -7.416 3.901 2.790 1.00 95.69 70 ASP A O 1
ATOM 587 N N . GLU A 1 71 ? -7.177 5.250 4.563 1.00 95.75 71 GLU A N 1
ATOM 588 C CA . GLU A 1 71 ? -6.497 6.325 3.838 1.00 95.75 71 GLU A CA 1
ATOM 589 C C . GLU A 1 71 ? -5.163 5.874 3.242 1.00 95.75 71 GLU A C 1
ATOM 591 O O . GLU A 1 71 ? -4.833 6.231 2.108 1.00 95.75 71 GLU A O 1
ATOM 596 N N . PHE A 1 72 ? -4.382 5.085 3.985 1.00 95.31 72 PHE A N 1
ATOM 597 C CA . PHE A 1 72 ? -3.119 4.547 3.494 1.00 95.31 72 PHE A CA 1
ATOM 598 C C . PHE A 1 72 ? -3.350 3.644 2.280 1.00 95.31 72 PHE A C 1
ATOM 600 O O . PHE A 1 72 ? -2.705 3.819 1.244 1.00 95.31 72 PHE A O 1
ATOM 607 N N . ASN A 1 73 ? -4.294 2.707 2.387 1.00 95.69 73 ASN A N 1
ATOM 608 C CA . ASN A 1 73 ? -4.627 1.783 1.305 1.00 95.69 73 ASN A CA 1
ATOM 609 C C . ASN A 1 73 ? -5.196 2.513 0.085 1.00 95.69 73 ASN A C 1
ATOM 611 O O . ASN A 1 73 ? -4.845 2.177 -1.048 1.00 95.69 73 ASN A O 1
ATOM 615 N N . PHE A 1 74 ? -6.007 3.548 0.308 1.00 94.75 74 PHE A N 1
ATOM 616 C CA . PHE A 1 74 ? -6.525 4.406 -0.751 1.00 94.75 74 PHE A CA 1
ATOM 617 C C . PHE A 1 74 ? -5.395 5.126 -1.503 1.00 94.75 74 PHE A C 1
ATOM 619 O O . PHE A 1 74 ? -5.259 4.945 -2.713 1.00 94.75 74 PHE A O 1
ATOM 626 N N . LYS A 1 75 ? -4.510 5.841 -0.794 1.00 92.75 75 LYS A N 1
ATOM 627 C CA . LYS A 1 75 ? -3.371 6.559 -1.401 1.00 92.75 75 LYS A CA 1
ATOM 628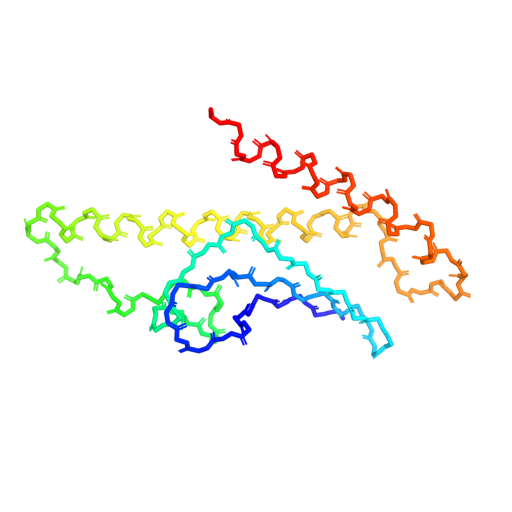 C C . LYS A 1 75 ? -2.418 5.621 -2.145 1.00 92.75 75 LYS A C 1
ATOM 630 O O . LYS A 1 75 ? -1.890 5.966 -3.203 1.00 92.75 75 LYS A O 1
ATOM 635 N N . LEU A 1 76 ? -2.192 4.420 -1.611 1.00 92.06 76 LEU A N 1
ATOM 636 C CA . LEU A 1 76 ? -1.368 3.401 -2.260 1.00 92.06 76 LEU A CA 1
ATOM 637 C C . LEU A 1 76 ? -2.008 2.908 -3.571 1.00 92.06 76 LEU A C 1
ATOM 639 O O . LEU A 1 76 ? -1.310 2.709 -4.569 1.00 92.06 76 LEU A O 1
ATOM 643 N N . SER A 1 77 ? -3.333 2.742 -3.580 1.00 91.38 77 SER A N 1
ATOM 644 C CA . SER A 1 77 ? -4.105 2.372 -4.769 1.00 91.38 77 SER A CA 1
ATOM 645 C C . SER A 1 77 ? -4.087 3.472 -5.835 1.00 91.38 77 SER A C 1
ATOM 647 O O . SER A 1 77 ? -3.834 3.188 -7.009 1.00 91.38 77 SER A O 1
ATOM 649 N N . GLU A 1 78 ? -4.259 4.736 -5.440 1.00 91.00 78 GLU A N 1
ATOM 650 C CA . GLU A 1 78 ? -4.137 5.888 -6.344 1.00 91.00 78 GLU A CA 1
ATOM 651 C C . GLU A 1 78 ? -2.743 5.978 -6.965 1.00 91.00 78 GLU A C 1
ATOM 653 O O . GLU A 1 78 ? -2.611 6.155 -8.179 1.00 91.00 78 GLU A O 1
ATOM 658 N N . PHE A 1 79 ? -1.694 5.787 -6.159 1.00 88.81 79 PHE A N 1
ATOM 659 C CA . PHE A 1 79 ? -0.318 5.726 -6.649 1.00 88.81 79 PHE A CA 1
ATOM 660 C C . PHE A 1 79 ? -0.152 4.617 -7.694 1.00 88.81 79 PHE A C 1
ATOM 662 O O . PHE A 1 79 ? 0.365 4.856 -8.786 1.00 88.81 79 PHE A O 1
ATOM 669 N N . LYS A 1 80 ? -0.613 3.400 -7.381 1.00 86.56 80 LYS A N 1
ATOM 670 C CA . LYS A 1 80 ? -0.511 2.245 -8.282 1.00 86.56 80 LYS A CA 1
ATOM 671 C C . LYS A 1 80 ? -1.253 2.501 -9.596 1.00 86.56 80 LYS A C 1
ATOM 673 O O . LYS A 1 80 ? -0.693 2.249 -10.662 1.00 86.56 80 LYS A O 1
ATOM 678 N N . THR A 1 81 ? -2.462 3.052 -9.523 1.00 87.62 81 THR A N 1
ATOM 679 C CA . THR A 1 81 ? -3.279 3.423 -10.688 1.00 87.62 81 THR A CA 1
ATOM 680 C C . THR A 1 81 ? -2.597 4.494 -11.530 1.00 87.62 81 THR A C 1
ATOM 682 O O . THR A 1 81 ? -2.490 4.342 -12.741 1.00 87.62 81 THR A O 1
ATOM 685 N N . SER A 1 82 ? -2.047 5.530 -10.899 1.00 85.19 82 SER A N 1
ATOM 686 C CA . SER A 1 82 ? -1.342 6.608 -11.597 1.00 85.19 82 SER A CA 1
ATOM 687 C C . SER A 1 82 ? -0.118 6.103 -12.357 1.00 85.19 82 SER A C 1
ATOM 689 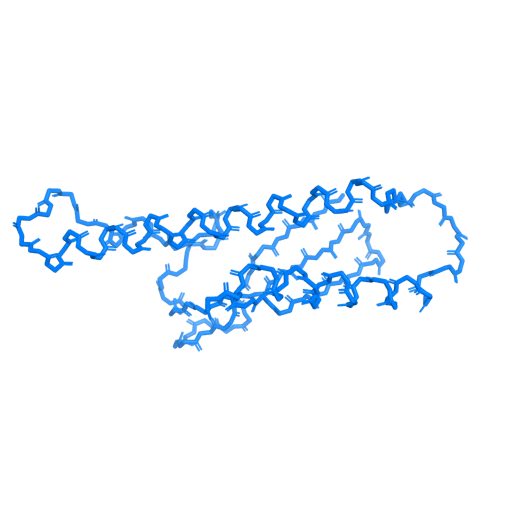O O . SER A 1 82 ? 0.108 6.497 -13.500 1.00 85.19 82 SER A O 1
ATOM 691 N N . ILE A 1 83 ? 0.650 5.184 -11.761 1.00 82.06 83 ILE A N 1
ATOM 692 C CA . ILE A 1 83 ? 1.781 4.557 -12.450 1.00 82.06 83 ILE A CA 1
ATOM 693 C C . ILE A 1 83 ? 1.302 3.689 -13.616 1.00 82.06 83 ILE A C 1
ATOM 695 O O . ILE A 1 83 ? 1.900 3.743 -14.688 1.00 82.06 83 ILE A O 1
ATOM 699 N N . TYR A 1 84 ? 0.225 2.918 -13.449 1.00 80.06 84 TYR A N 1
ATOM 700 C CA . TYR 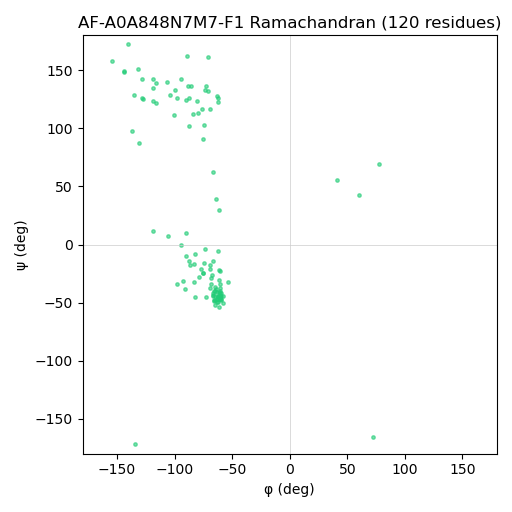A 1 84 ? -0.342 2.151 -14.559 1.00 80.06 84 TYR A CA 1
ATOM 701 C C . TYR A 1 84 ? -0.789 3.051 -15.710 1.00 80.06 84 TYR A C 1
ATOM 703 O O . TYR A 1 84 ? -0.408 2.794 -16.850 1.00 80.06 84 TYR A O 1
ATOM 711 N N . SER A 1 85 ? -1.523 4.125 -15.422 1.00 81.81 85 SER A N 1
ATOM 712 C CA . SER A 1 85 ? -1.944 5.099 -16.431 1.00 81.81 85 SER A CA 1
ATOM 713 C C . SER A 1 85 ? -0.747 5.744 -17.124 1.00 81.81 85 SER A C 1
ATOM 715 O O . SER A 1 85 ? -0.745 5.872 -18.343 1.00 81.81 85 SER A O 1
ATOM 717 N N . PHE A 1 86 ? 0.308 6.093 -16.382 1.00 79.25 86 PHE A N 1
ATOM 718 C CA . PHE A 1 86 ? 1.542 6.613 -16.972 1.00 79.25 86 PHE A CA 1
ATOM 719 C C . PHE A 1 86 ? 2.197 5.610 -17.928 1.00 79.25 86 PHE A C 1
ATOM 721 O O . PHE A 1 86 ? 2.596 5.986 -19.029 1.00 79.25 86 PHE A O 1
ATOM 728 N N . ILE A 1 87 ? 2.289 4.340 -17.530 1.00 76.19 87 ILE A N 1
ATOM 729 C CA . ILE A 1 87 ? 2.878 3.277 -18.353 1.00 76.19 87 ILE A CA 1
ATOM 730 C C . ILE A 1 87 ? 2.079 3.085 -19.650 1.00 76.19 87 ILE A C 1
ATOM 732 O O . ILE A 1 87 ? 2.681 2.995 -20.719 1.00 76.19 87 ILE A O 1
ATOM 736 N N . LEU A 1 88 ? 0.744 3.057 -19.559 1.00 74.38 88 LEU A N 1
ATOM 737 C CA . LEU A 1 88 ? -0.149 2.903 -20.711 1.00 74.38 88 LEU A CA 1
ATOM 738 C C . LEU A 1 88 ? -0.075 4.110 -21.655 1.00 74.38 88 LEU A C 1
ATOM 740 O O . LEU A 1 88 ? 0.111 3.937 -22.854 1.00 74.38 88 LEU A O 1
ATOM 744 N N . ASN A 1 89 ? -0.161 5.330 -21.118 1.00 74.31 89 ASN A N 1
ATOM 745 C CA . ASN A 1 89 ? -0.207 6.557 -21.919 1.00 74.31 89 ASN A CA 1
ATOM 746 C C . ASN A 1 89 ? 1.100 6.858 -22.657 1.00 74.31 89 ASN A C 1
ATOM 748 O O . ASN A 1 89 ? 1.080 7.541 -23.675 1.00 74.31 89 ASN A O 1
ATOM 752 N N . ASN A 1 90 ? 2.237 6.378 -22.150 1.00 68.62 90 ASN A N 1
ATOM 753 C CA . ASN A 1 90 ? 3.532 6.601 -22.793 1.00 68.62 90 ASN A CA 1
ATOM 754 C C . ASN A 1 90 ? 3.901 5.504 -23.793 1.00 68.62 90 ASN A C 1
ATOM 756 O O . ASN A 1 90 ? 5.045 5.490 -24.236 1.00 68.62 90 ASN A O 1
ATOM 760 N N . ASN A 1 91 ? 2.972 4.598 -24.143 1.00 57.03 91 ASN A N 1
ATOM 761 C CA . ASN A 1 91 ? 3.238 3.453 -25.013 1.00 57.03 91 ASN A CA 1
ATOM 762 C C . ASN A 1 91 ? 4.588 2.816 -24.667 1.00 57.03 91 ASN A C 1
ATOM 764 O O . ASN A 1 91 ? 5.451 2.681 -25.535 1.00 57.03 91 ASN A O 1
ATOM 768 N N . PHE A 1 92 ? 4.783 2.425 -23.398 1.00 59.62 92 PHE A N 1
ATOM 769 C CA . PHE A 1 92 ? 5.841 1.474 -23.040 1.00 59.62 92 PHE A CA 1
ATOM 770 C C . PHE A 1 92 ? 5.490 0.112 -23.661 1.00 59.62 92 PHE A C 1
ATOM 772 O O . PHE A 1 92 ? 5.206 -0.869 -22.973 1.00 59.62 92 PHE A O 1
ATOM 779 N N . ASP A 1 93 ? 5.423 0.089 -24.987 1.00 45.59 93 ASP A N 1
ATOM 780 C CA . ASP A 1 93 ? 5.092 -1.050 -25.792 1.00 45.59 93 ASP A CA 1
ATOM 781 C C . ASP A 1 93 ? 6.354 -1.893 -25.887 1.00 45.59 93 ASP A C 1
ATOM 783 O O . ASP A 1 93 ? 7.386 -1.523 -26.452 1.00 45.59 93 ASP A O 1
ATOM 787 N N . VAL A 1 94 ? 6.245 -3.057 -25.269 1.00 47.94 94 VAL A N 1
ATOM 788 C CA . VAL A 1 94 ? 7.256 -4.108 -25.169 1.00 47.94 94 VAL A CA 1
ATOM 789 C C . VAL A 1 94 ? 7.615 -4.668 -26.557 1.00 47.94 94 VAL A C 1
ATOM 791 O O . VAL A 1 94 ? 8.516 -5.495 -26.689 1.00 47.94 94 VAL A O 1
ATOM 794 N N . SER 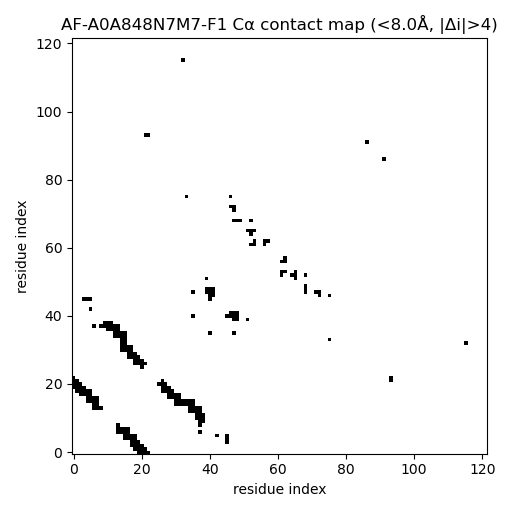A 1 95 ? 6.916 -4.238 -27.609 1.00 39.97 95 SER A N 1
ATOM 795 C CA . SER A 1 95 ? 7.027 -4.781 -28.957 1.00 39.97 95 SER A CA 1
ATOM 796 C C . SER A 1 95 ? 8.185 -4.223 -29.798 1.00 39.97 95 SER A C 1
ATOM 798 O O . SER A 1 95 ? 8.570 -4.871 -30.775 1.00 39.97 95 SER A O 1
ATOM 800 N N . SER A 1 96 ? 8.814 -3.092 -29.450 1.00 39.09 96 SER A N 1
ATOM 801 C CA . SER A 1 96 ? 9.873 -2.532 -30.305 1.00 39.09 96 SER A CA 1
ATOM 802 C C . SER A 1 96 ? 11.284 -2.850 -29.799 1.00 39.09 96 SER A C 1
ATOM 804 O O . SER A 1 96 ? 11.773 -2.370 -28.783 1.00 39.09 96 SER A O 1
ATOM 806 N N . ARG A 1 97 ? 11.958 -3.697 -30.577 1.00 41.91 97 ARG A N 1
ATOM 807 C CA . ARG A 1 97 ? 13.344 -4.170 -30.473 1.00 41.91 97 ARG A CA 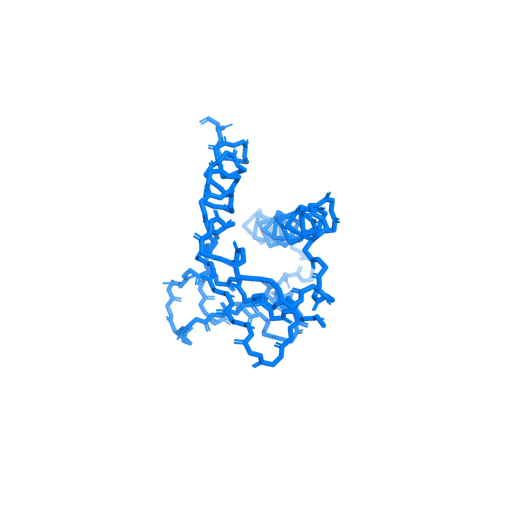1
ATOM 808 C C . ARG A 1 97 ? 14.393 -3.052 -30.642 1.00 41.91 97 ARG A C 1
ATOM 810 O O . ARG A 1 97 ? 15.410 -3.269 -31.295 1.00 41.91 97 ARG A O 1
ATOM 817 N N . ASN A 1 98 ? 14.168 -1.859 -30.097 1.00 37.84 98 ASN A N 1
ATOM 818 C CA . ASN A 1 98 ? 15.019 -0.701 -30.342 1.00 37.84 98 ASN A CA 1
ATOM 819 C C . ASN A 1 98 ? 15.707 -0.212 -29.067 1.00 37.84 98 ASN A C 1
ATOM 821 O O . ASN A 1 98 ? 15.151 -0.182 -27.976 1.00 37.84 98 ASN A O 1
ATOM 825 N N . LYS A 1 99 ? 16.978 0.149 -29.248 1.00 37.38 99 LYS A N 1
ATOM 826 C CA . LYS A 1 99 ? 17.987 0.601 -28.279 1.00 37.38 99 LYS A CA 1
ATOM 827 C C . LYS A 1 99 ? 17.624 1.902 -27.522 1.00 37.38 99 LYS A C 1
ATOM 829 O O . LYS A 1 99 ? 18.517 2.655 -27.148 1.00 37.38 99 LYS A O 1
ATOM 834 N N . THR A 1 100 ? 16.348 2.194 -27.290 1.00 40.62 100 THR A N 1
ATOM 835 C CA . THR A 1 100 ? 15.846 3.454 -26.710 1.00 40.62 100 THR A CA 1
ATOM 836 C C . THR A 1 100 ? 15.748 3.438 -25.181 1.00 40.62 100 THR A C 1
ATOM 838 O O . THR A 1 100 ? 15.625 4.490 -24.556 1.00 40.62 100 THR A O 1
ATOM 841 N N . PHE A 1 101 ? 15.917 2.274 -24.546 1.00 41.53 101 PHE A N 1
ATOM 842 C CA . PHE A 1 101 ? 15.776 2.110 -23.091 1.00 41.53 101 PHE A CA 1
ATOM 843 C C . PHE A 1 101 ? 16.764 2.947 -22.249 1.00 41.53 101 PHE A C 1
ATOM 845 O O . PHE A 1 101 ? 16.512 3.227 -21.075 1.00 41.53 101 PHE A O 1
ATOM 852 N N . ASN A 1 102 ? 17.894 3.369 -22.831 1.00 41.06 102 ASN A N 1
ATOM 853 C CA . ASN A 1 102 ? 18.867 4.227 -22.147 1.00 41.06 102 ASN A CA 1
ATOM 854 C C . ASN A 1 102 ? 18.450 5.706 -22.118 1.00 41.06 102 ASN A C 1
ATOM 856 O O . ASN A 1 102 ? 18.779 6.389 -21.150 1.00 41.06 102 ASN A O 1
ATOM 860 N N . ASN A 1 103 ? 17.675 6.176 -23.102 1.00 43.25 103 ASN A N 1
ATOM 861 C CA . ASN A 1 103 ? 17.135 7.539 -23.106 1.00 43.25 103 ASN A CA 1
ATOM 862 C C . ASN A 1 103 ? 15.845 7.635 -22.273 1.00 43.25 103 ASN A C 1
ATOM 864 O O . ASN A 1 103 ? 15.616 8.631 -21.602 1.00 43.25 103 ASN A O 1
ATOM 868 N N . GLU A 1 104 ? 15.033 6.580 -22.208 1.00 45.84 104 GLU A N 1
ATOM 869 C CA . GLU A 1 104 ? 13.732 6.615 -21.515 1.00 45.84 104 GLU A CA 1
ATOM 870 C C . GLU A 1 104 ? 13.827 6.543 -19.980 1.00 45.84 104 GLU A C 1
ATOM 872 O O . GLU A 1 104 ? 12.945 7.048 -19.276 1.00 45.84 104 GLU A O 1
ATOM 877 N N . LYS A 1 105 ? 14.947 6.043 -19.427 1.00 45.78 105 LYS A N 1
ATOM 878 C CA . LYS A 1 105 ? 15.292 6.262 -18.006 1.00 45.78 105 LYS A CA 1
ATOM 879 C C . LYS A 1 105 ? 15.287 7.752 -17.648 1.00 45.78 105 LYS A C 1
ATOM 881 O O . LYS A 1 105 ? 14.933 8.098 -16.521 1.00 45.78 105 LYS A O 1
ATOM 886 N N . SER A 1 106 ? 15.640 8.626 -18.596 1.00 48.53 106 SER A N 1
ATOM 887 C CA . SER A 1 106 ? 15.668 10.073 -18.387 1.00 48.53 106 SER A CA 1
ATOM 888 C C . SER A 1 106 ? 14.280 10.709 -18.340 1.00 48.53 106 SER A C 1
ATOM 890 O O . SER A 1 106 ? 14.196 11.837 -17.878 1.00 48.53 106 SER A O 1
ATOM 892 N N . LEU A 1 107 ? 13.215 10.036 -18.798 1.00 51.62 107 LEU A N 1
ATOM 893 C CA . LEU A 1 107 ? 11.832 10.542 -18.764 1.00 51.62 107 LEU A CA 1
ATOM 894 C C . LEU A 1 107 ? 11.051 9.991 -17.568 1.00 51.62 107 LEU A C 1
ATOM 896 O O . LEU A 1 107 ? 10.257 10.700 -16.949 1.00 51.62 107 LEU A O 1
ATOM 900 N N . PHE A 1 108 ? 11.341 8.747 -17.181 1.00 51.53 108 PHE A N 1
ATOM 901 C CA . PHE A 1 108 ? 10.714 8.112 -16.026 1.00 51.53 108 PHE A CA 1
ATOM 902 C C . PHE A 1 108 ? 11.076 8.825 -14.713 1.00 51.53 108 PHE A C 1
ATOM 904 O O . PHE A 1 108 ? 10.222 9.019 -13.852 1.00 51.53 108 PHE A O 1
ATOM 911 N N . ILE A 1 109 ? 12.332 9.260 -14.566 1.00 55.94 109 ILE A N 1
ATOM 912 C CA . ILE A 1 109 ? 12.824 9.973 -13.376 1.00 55.94 109 ILE A CA 1
ATOM 913 C C . ILE A 1 109 ? 12.142 11.345 -13.186 1.00 55.94 109 ILE A C 1
ATOM 915 O O . ILE A 1 109 ? 11.612 11.574 -12.101 1.00 55.94 109 ILE A O 1
ATOM 919 N N . PRO A 1 110 ? 12.090 12.261 -14.173 1.00 55.38 110 PRO A N 1
ATOM 920 C CA . PRO A 1 110 ? 11.406 13.542 -14.015 1.00 55.38 110 PRO A CA 1
ATOM 921 C C . PRO A 1 110 ? 9.888 13.399 -13.897 1.00 55.38 110 PRO A C 1
ATOM 923 O O . PRO A 1 110 ? 9.297 14.143 -13.118 1.00 55.38 110 PRO A O 1
ATOM 926 N N . PHE A 1 111 ? 9.252 12.428 -14.569 1.00 58.06 111 PHE A N 1
ATOM 927 C CA . PHE A 1 111 ? 7.838 12.133 -14.314 1.00 58.06 111 PHE A CA 1
ATOM 928 C C . PHE A 1 111 ? 7.623 11.689 -12.866 1.00 58.06 111 PHE A C 1
ATOM 930 O O . PHE A 1 111 ? 6.761 12.225 -12.179 1.00 58.06 111 PHE A O 1
ATOM 937 N N . TYR A 1 112 ? 8.450 10.769 -12.370 1.00 55.00 112 TYR A N 1
ATOM 938 C CA . TYR A 1 112 ? 8.391 10.296 -10.993 1.00 55.00 112 TYR A CA 1
ATOM 939 C C . TYR A 1 112 ? 8.621 11.421 -9.972 1.00 55.00 112 TYR A C 1
ATOM 941 O O . TYR A 1 112 ? 7.893 11.523 -8.987 1.00 55.00 112 TYR A O 1
ATOM 949 N N . ILE A 1 113 ? 9.586 12.308 -10.228 1.00 59.72 113 ILE A N 1
ATOM 950 C CA . ILE A 1 113 ? 9.862 13.486 -9.395 1.00 59.72 113 ILE A CA 1
ATOM 951 C C . ILE A 1 113 ? 8.681 14.462 -9.417 1.00 59.72 113 ILE A C 1
ATOM 953 O O . ILE A 1 113 ? 8.289 14.955 -8.361 1.00 59.72 113 ILE A O 1
ATOM 957 N N . ASN A 1 114 ? 8.094 14.730 -10.585 1.00 55.34 114 ASN A N 1
ATOM 958 C CA . ASN A 1 114 ? 6.935 15.615 -10.708 1.00 55.34 114 ASN A CA 1
ATOM 959 C C . ASN A 1 114 ? 5.677 15.003 -10.085 1.00 55.34 114 ASN A C 1
ATOM 961 O O . ASN A 1 114 ? 4.929 15.717 -9.429 1.00 55.34 114 ASN A O 1
ATOM 965 N N . PHE A 1 115 ? 5.481 13.692 -10.209 1.00 57.97 115 PHE A N 1
ATOM 966 C CA . PHE A 1 115 ? 4.375 12.968 -9.594 1.00 57.97 115 PHE A CA 1
ATOM 967 C C . PHE A 1 115 ? 4.491 12.949 -8.065 1.00 57.97 115 PHE A C 1
ATOM 969 O O . PHE A 1 115 ? 3.524 13.251 -7.372 1.00 57.97 115 PHE A O 1
ATOM 976 N N . ILE A 1 116 ? 5.687 12.694 -7.517 1.00 56.50 116 ILE A N 1
ATOM 977 C CA . ILE A 1 116 ? 5.934 12.847 -6.074 1.00 56.50 116 ILE A CA 1
ATOM 978 C C . ILE A 1 116 ? 5.702 14.297 -5.641 1.00 56.50 116 ILE A C 1
ATOM 980 O O . ILE A 1 116 ? 5.022 14.531 -4.648 1.00 56.50 116 ILE A O 1
ATOM 984 N N . ARG A 1 117 ? 6.231 15.284 -6.375 1.00 55.78 117 ARG A N 1
ATOM 985 C CA . ARG A 1 117 ? 6.011 16.706 -6.060 1.00 55.78 117 ARG A CA 1
ATOM 986 C C . ARG A 1 117 ? 4.536 17.098 -6.110 1.00 55.78 117 ARG A C 1
ATOM 988 O O . ARG A 1 117 ? 4.136 17.960 -5.342 1.00 55.78 117 ARG A O 1
ATOM 995 N N . PHE A 1 118 ? 3.750 16.500 -6.997 1.00 51.91 118 PHE A N 1
ATOM 996 C CA . PHE A 1 118 ? 2.314 16.738 -7.099 1.00 51.91 118 PHE A CA 1
ATOM 997 C C . PHE A 1 118 ? 1.549 16.095 -5.934 1.00 51.91 118 PHE A C 1
ATOM 999 O O . PHE A 1 118 ? 0.729 16.756 -5.312 1.00 51.91 118 PHE A O 1
ATOM 1006 N N . MET A 1 119 ? 1.868 14.846 -5.584 1.00 44.09 119 MET A N 1
ATOM 1007 C CA . MET A 1 119 ? 1.175 14.100 -4.523 1.00 44.09 119 MET A CA 1
ATOM 1008 C C . MET A 1 119 ? 1.546 14.539 -3.096 1.00 44.09 119 MET A C 1
ATOM 1010 O O . MET A 1 119 ? 0.767 14.313 -2.176 1.00 44.09 119 MET A O 1
ATOM 1014 N N . PHE A 1 120 ? 2.729 15.132 -2.891 1.00 52.38 120 PHE A N 1
ATOM 1015 C CA . PHE A 1 120 ? 3.257 15.485 -1.561 1.00 52.38 120 PHE A CA 1
ATOM 1016 C C . PHE A 1 120 ? 3.492 16.990 -1.353 1.00 52.38 120 PHE A C 1
ATOM 1018 O O . PHE A 1 120 ? 4.108 17.371 -0.361 1.00 52.38 120 PHE A O 1
ATOM 1025 N N . LYS A 1 121 ? 3.004 17.859 -2.251 1.00 43.09 121 LYS A N 1
ATOM 1026 C CA . LYS A 1 121 ? 2.856 19.292 -1.951 1.00 43.09 121 LYS A CA 1
ATOM 1027 C C . LYS A 1 121 ? 1.640 19.481 -1.035 1.00 43.09 121 LYS A C 1
ATOM 1029 O O . LYS A 1 121 ? 0.520 19.637 -1.513 1.00 43.09 121 LYS A O 1
ATOM 1034 N N . GLN A 1 122 ? 1.889 19.440 0.270 1.00 39.56 122 GLN A N 1
ATOM 1035 C CA . GLN A 1 122 ? 1.155 20.224 1.265 1.00 39.56 122 GLN A CA 1
ATOM 1036 C C . GLN A 1 122 ? 2.098 21.301 1.786 1.00 39.56 122 GLN A C 1
ATOM 1038 O O . GLN A 1 122 ? 3.286 20.965 1.999 1.00 39.56 122 GLN A O 1
#

Mean predicted aligned error: 9.58 Å

Secondary structure (DSSP, 8-state):
-EEEEEES-SSSEEEEEEEEESSSS--EEEEEEEEEEGGGEETTTTEE-GGGS-SS--SHHHHHHHHHHHHHHHHHHHHHHHHHHHHHHTT--TT---TTHHHHHHHHHHHHHHHHHHHS--

Solvent-accessible surface area (backbone atoms only — not comparable to full-atom values): 7291 Å² total; per-residue (Å²): 106,48,77,45,61,45,66,91,55,79,63,54,82,35,56,36,29,40,36,44,27,66,54,94,85,48,78,48,77,46,80,48,96,49,70,43,48,31,83,47,51,29,79,86,80,57,38,65,41,68,85,78,47,62,90,78,53,84,52,71,66,47,43,52,51,38,50,50,50,50,54,51,42,47,55,52,48,53,51,53,49,51,52,51,51,52,47,61,75,64,61,76,59,89,80,65,98,59,92,52,69,78,62,49,55,67,52,54,52,57,51,51,53,51,50,49,52,63,77,64,67,122